Protein AF-A0A1X0QI51-F1 (afdb_monomer_lite)

InterPro domains:
  IPR031519 Domain of unknown function DUF5094 [PF17015] (4-181)

Sequence (181 aa):
MAKRKTLVFKIPKKVNKTPLKSQKSIVNVSNNSNDEFLNLNKNFKEIDEKSLNKRVNKKIDKEIKKGDDNFDFNENDLIKQLRKENDELRSLNNVIYIYQKLLGITINNDNNEYFVTIERESNNLKKYLSFGLKEINNSYQYKLYKNENCILPQRFVDDIQFENTEIHKFFYYIIQGMYNK

Foldseek 3Di:
DDDDDDDDDDDDDDDPDDDDPDDDDPDDDDDDDDDDDDDDDDDDDDDDPVVVVVVVVVVVVVVVVVVVVPPCPVVVVVVVVVVVVVVVVVVCPVVVVVCCVPQVWHWDDDPQKIWIWHWDDDPNAIWIWIWIWHDDPQKTWIDGDDTDQFQADPVNPDTDIDGNVCVVVVVVRRSCRVPPD

pLDDT: mean 71.13, std 20.69, range [30.56, 96.12]

Radius of gyration: 34.75 Å; chains: 1; bounding box: 86×68×67 Å

Organism: NCBI:txid1081669

Structure (mmCIF, N/CA/C/O backbone):
data_AF-A0A1X0QI51-F1
#
_entry.id   AF-A0A1X0QI51-F1
#
loop_
_atom_site.group_PDB
_atom_site.id
_atom_site.type_symbol
_atom_site.label_atom_id
_atom_site.label_alt_id
_atom_site.label_comp_id
_atom_site.label_asym_id
_atom_site.label_entity_id
_atom_site.label_seq_id
_atom_site.pdbx_PDB_ins_code
_atom_site.Cartn_x
_atom_site.Cartn_y
_atom_site.Cartn_z
_atom_site.occupancy
_atom_site.B_iso_or_equiv
_atom_site.auth_seq_id
_atom_site.auth_comp_id
_atom_site.auth_asym_id
_atom_site.auth_atom_id
_atom_site.pdbx_PDB_model_num
ATOM 1 N N . MET A 1 1 ? -7.268 -9.929 50.558 1.00 49.25 1 MET A N 1
ATOM 2 C CA . MET A 1 1 ? -7.096 -8.809 49.602 1.00 49.25 1 MET A CA 1
ATOM 3 C C . MET A 1 1 ? -5.615 -8.666 49.267 1.00 49.25 1 MET A C 1
ATOM 5 O O . MET A 1 1 ? -4.840 -8.301 50.142 1.00 49.25 1 MET A O 1
ATOM 9 N N . ALA A 1 2 ? -5.194 -9.025 48.052 1.00 51.06 2 ALA A N 1
ATOM 10 C CA . ALA A 1 2 ? -3.787 -8.938 47.653 1.00 51.06 2 ALA A CA 1
ATOM 11 C C . ALA A 1 2 ? -3.427 -7.495 47.255 1.00 51.06 2 ALA A C 1
ATOM 13 O O . ALA A 1 2 ? -4.085 -6.901 46.401 1.00 51.06 2 ALA A O 1
ATOM 14 N N . LYS A 1 3 ? -2.388 -6.920 47.878 1.00 59.38 3 LYS A N 1
ATOM 15 C CA . LYS A 1 3 ? -1.879 -5.582 47.535 1.00 59.38 3 LYS A CA 1
ATOM 16 C C . LYS A 1 3 ? -1.160 -5.634 46.183 1.00 59.38 3 LYS A C 1
ATOM 18 O O . LYS A 1 3 ? -0.165 -6.342 46.037 1.00 59.38 3 LYS A O 1
ATOM 23 N N . ARG A 1 4 ? -1.653 -4.867 45.205 1.00 62.94 4 ARG A N 1
ATOM 24 C CA . ARG A 1 4 ? -0.986 -4.657 43.910 1.00 62.94 4 ARG A CA 1
ATOM 25 C C . ARG A 1 4 ? 0.323 -3.892 44.134 1.00 62.94 4 ARG A C 1
ATOM 27 O O . ARG A 1 4 ? 0.323 -2.863 44.803 1.00 62.94 4 ARG A O 1
ATOM 34 N N . LYS A 1 5 ? 1.431 -4.406 43.592 1.00 67.50 5 LYS A N 1
ATOM 35 C CA . LYS A 1 5 ? 2.740 -3.738 43.612 1.00 67.50 5 LYS A CA 1
ATOM 36 C C . LYS A 1 5 ? 2.845 -2.802 42.411 1.00 67.50 5 LYS A C 1
ATOM 38 O O . LYS A 1 5 ? 2.682 -3.241 41.276 1.00 67.50 5 LYS A O 1
ATOM 43 N N . THR A 1 6 ? 3.128 -1.532 42.667 1.00 64.94 6 THR A N 1
ATOM 44 C CA . THR A 1 6 ? 3.328 -0.511 41.635 1.00 64.94 6 THR A CA 1
ATOM 45 C C . THR A 1 6 ? 4.788 -0.520 41.182 1.00 64.94 6 THR A C 1
ATOM 47 O O . THR A 1 6 ? 5.694 -0.397 42.006 1.00 64.94 6 THR A O 1
ATOM 50 N N . LEU A 1 7 ? 5.025 -0.679 39.879 1.00 60.25 7 LEU A N 1
ATOM 51 C CA . LEU A 1 7 ? 6.352 -0.563 39.270 1.00 60.25 7 LEU A CA 1
ATOM 52 C C . LEU A 1 7 ? 6.688 0.916 39.059 1.00 60.25 7 LEU A C 1
ATOM 54 O O . LEU A 1 7 ? 5.966 1.622 38.360 1.00 60.25 7 LEU A O 1
ATOM 58 N N . VAL A 1 8 ? 7.789 1.378 39.654 1.00 64.81 8 VAL A N 1
ATOM 59 C CA . VAL A 1 8 ? 8.317 2.734 39.454 1.00 64.81 8 VAL A CA 1
ATOM 60 C C . VAL A 1 8 ? 9.611 2.638 38.655 1.00 64.81 8 VAL A C 1
ATOM 62 O O . VAL A 1 8 ? 10.597 2.067 39.122 1.00 64.81 8 VAL A O 1
ATOM 65 N N . PHE A 1 9 ? 9.613 3.205 37.450 1.00 64.00 9 PHE A N 1
ATOM 66 C CA . PHE A 1 9 ? 10.798 3.284 36.600 1.00 64.00 9 PHE A CA 1
ATOM 67 C C . PHE A 1 9 ? 11.645 4.499 36.985 1.00 64.00 9 PHE A C 1
ATOM 69 O O . PHE A 1 9 ? 11.160 5.630 37.018 1.00 64.00 9 PHE A O 1
ATOM 76 N N . LYS A 1 10 ? 12.932 4.272 37.273 1.00 70.31 10 LYS A N 1
ATOM 77 C CA . LYS A 1 10 ? 13.900 5.350 37.509 1.00 70.31 10 LYS A CA 1
ATOM 78 C C . LYS A 1 10 ? 14.393 5.887 36.168 1.00 70.31 10 LYS A C 1
ATOM 80 O O . LYS A 1 10 ? 15.040 5.166 35.414 1.00 70.31 10 LYS A O 1
ATOM 85 N N . ILE A 1 11 ? 14.112 7.156 35.894 1.00 68.81 11 ILE A N 1
ATOM 86 C CA . ILE A 1 11 ? 14.603 7.851 34.700 1.00 68.81 11 ILE A CA 1
ATOM 87 C C . ILE A 1 11 ? 16.072 8.257 34.936 1.00 68.81 11 ILE A C 1
ATOM 89 O O . ILE A 1 11 ? 16.373 8.838 35.985 1.00 68.81 11 ILE A O 1
ATOM 93 N N . PRO A 1 12 ? 17.003 7.977 34.003 1.00 67.62 12 PRO A N 1
ATOM 94 C CA . PRO A 1 12 ? 18.382 8.439 34.117 1.00 67.62 12 PRO A CA 1
ATOM 95 C C . PRO A 1 12 ? 18.458 9.969 34.008 1.00 67.62 12 PRO A C 1
ATOM 97 O O . PRO A 1 12 ? 17.813 10.589 33.162 1.00 67.62 12 PRO A O 1
ATOM 100 N N . LYS A 1 13 ? 19.256 10.596 34.880 1.00 68.88 13 LYS A N 1
ATOM 101 C CA . LYS A 1 13 ? 19.435 12.055 34.907 1.00 68.88 13 LYS A CA 1
ATOM 102 C C . LYS A 1 13 ? 20.214 12.521 33.670 1.00 68.88 13 LYS A C 1
ATOM 104 O O . LYS A 1 13 ? 21.267 11.967 33.358 1.00 68.88 13 LYS A O 1
ATOM 109 N N . LYS A 1 14 ? 19.714 13.564 32.996 1.00 58.91 14 LYS A N 1
ATOM 110 C CA . LYS A 1 14 ? 20.404 14.252 31.891 1.00 58.91 14 LYS A CA 1
ATOM 111 C C . LYS A 1 14 ? 21.764 14.768 32.372 1.00 58.91 14 LYS A C 1
ATOM 113 O O . LYS A 1 14 ? 21.827 15.625 33.248 1.00 58.91 14 LYS A O 1
ATOM 118 N N . VAL A 1 15 ? 22.841 14.260 31.781 1.00 66.62 15 VAL A N 1
ATOM 119 C CA . VAL A 1 15 ? 24.182 14.835 31.924 1.00 66.62 15 VAL A CA 1
ATOM 120 C C . VAL A 1 15 ? 24.276 16.011 30.955 1.00 66.62 15 VAL A C 1
ATOM 122 O O . VAL A 1 15 ? 24.174 15.816 29.743 1.00 66.62 15 VAL A O 1
ATOM 125 N N . ASN A 1 16 ? 24.457 17.226 31.472 1.00 61.91 16 ASN A N 1
ATOM 126 C CA . ASN A 1 16 ? 24.768 18.392 30.647 1.00 61.91 16 ASN A CA 1
ATOM 127 C C . ASN A 1 16 ? 26.178 18.212 30.072 1.00 61.91 16 ASN A C 1
ATOM 129 O O . ASN A 1 16 ? 27.167 18.430 30.767 1.00 61.91 16 ASN A O 1
ATOM 133 N N . LYS A 1 17 ? 26.278 17.777 28.814 1.00 65.50 17 LYS A N 1
ATOM 134 C CA . LYS A 1 17 ? 27.542 17.793 28.074 1.00 65.50 17 LYS A CA 1
ATOM 135 C C . LYS A 1 17 ? 27.738 19.190 27.491 1.00 65.50 17 LYS A C 1
ATOM 137 O O . LYS A 1 17 ? 26.969 19.613 26.632 1.00 65.50 17 LYS A O 1
ATOM 142 N N . THR A 1 18 ? 28.750 19.904 27.966 1.00 67.06 18 THR A N 1
ATOM 143 C CA . THR A 1 18 ? 29.230 21.146 27.351 1.00 67.06 18 THR A CA 1
ATOM 144 C C . THR A 1 18 ? 29.834 20.836 25.971 1.00 67.06 18 THR A C 1
ATOM 146 O O . THR A 1 18 ? 30.478 19.793 25.827 1.00 67.06 18 THR A O 1
ATOM 149 N N . PRO A 1 19 ? 29.667 21.694 24.947 1.00 52.81 19 PRO A N 1
ATOM 150 C CA . PRO A 1 19 ? 30.253 21.450 23.632 1.00 52.81 19 PRO A CA 1
ATOM 151 C C . PRO A 1 19 ? 31.783 21.542 23.698 1.00 52.81 19 PRO A C 1
ATOM 153 O O . PRO A 1 19 ? 32.332 22.495 24.254 1.00 52.81 19 PRO A O 1
ATOM 156 N N . LEU A 1 20 ? 32.476 20.567 23.108 1.00 58.72 20 LEU A N 1
ATOM 157 C CA . LEU A 1 20 ? 33.920 20.630 22.882 1.00 58.72 20 LEU A CA 1
ATOM 158 C C . LEU A 1 20 ? 34.221 21.739 21.864 1.00 58.72 20 LEU A C 1
ATOM 160 O O . LEU A 1 20 ? 33.673 21.739 20.762 1.00 58.72 20 LEU A O 1
ATOM 164 N N . LYS A 1 21 ? 35.091 22.688 22.233 1.00 55.06 21 LYS A N 1
ATOM 165 C CA . LYS A 1 21 ? 35.629 23.697 21.308 1.00 55.06 21 LYS A CA 1
ATOM 166 C C . LYS A 1 21 ? 36.302 22.987 20.131 1.00 55.06 21 LYS A C 1
ATOM 168 O O . LYS A 1 21 ? 37.208 22.183 20.337 1.00 55.06 21 LYS A O 1
ATOM 173 N N . SER A 1 22 ? 35.890 23.321 18.912 1.00 47.12 22 SER A N 1
ATOM 174 C CA . SER A 1 22 ? 36.557 22.892 17.684 1.00 47.12 22 SER A CA 1
ATOM 175 C C . SER A 1 22 ? 38.009 23.381 17.685 1.00 47.12 22 SER A C 1
ATOM 177 O O . SER A 1 22 ? 38.260 24.590 17.674 1.00 47.12 22 SER A O 1
ATOM 179 N N . GLN A 1 23 ? 38.966 22.456 17.707 1.00 48.56 23 GLN A N 1
ATOM 180 C CA . GLN A 1 23 ? 40.369 22.766 17.449 1.00 48.56 23 GLN A CA 1
ATOM 181 C C . GLN A 1 23 ? 40.501 23.212 15.988 1.00 48.56 23 GLN A C 1
ATOM 183 O O . GLN A 1 23 ? 40.162 22.464 15.074 1.00 48.56 23 GLN A O 1
ATOM 188 N N . LYS A 1 24 ? 40.974 24.442 15.761 1.00 44.09 24 LYS A N 1
ATOM 189 C CA . LYS A 1 24 ? 41.428 24.875 14.437 1.00 44.09 24 LYS A CA 1
ATOM 190 C C . LYS A 1 24 ? 42.694 24.082 14.114 1.00 44.09 24 LYS A C 1
ATOM 192 O O . LYS A 1 24 ? 43.699 24.237 14.804 1.00 44.09 24 LYS A O 1
ATOM 197 N N . SER A 1 25 ? 42.639 23.225 13.102 1.00 41.06 25 SER A N 1
ATOM 198 C CA . SER A 1 25 ? 43.814 22.540 12.570 1.00 41.06 25 SER A CA 1
ATOM 199 C C . SER A 1 25 ? 44.746 23.566 11.924 1.00 41.06 25 SER A C 1
ATOM 201 O O . SER A 1 25 ? 44.444 24.107 10.861 1.00 41.06 25 SER A O 1
ATOM 203 N N . ILE A 1 26 ? 45.874 23.841 12.576 1.00 40.22 26 ILE A N 1
ATOM 204 C CA . ILE A 1 26 ? 47.030 24.484 11.952 1.00 40.22 26 ILE A CA 1
ATOM 205 C C . ILE A 1 26 ? 47.714 23.390 11.129 1.00 40.22 26 ILE A C 1
ATOM 207 O O . ILE A 1 26 ? 48.296 22.464 11.691 1.00 40.22 26 ILE A O 1
ATOM 211 N N . VAL A 1 27 ? 47.588 23.452 9.804 1.00 34.50 27 VAL A N 1
ATOM 212 C CA . VAL A 1 27 ? 48.343 22.583 8.896 1.00 34.50 27 VAL A CA 1
ATOM 213 C C . VAL A 1 27 ? 49.759 23.146 8.807 1.00 34.50 27 VAL A C 1
ATOM 215 O O . VAL A 1 27 ? 50.011 24.104 8.083 1.00 34.50 27 VAL A O 1
ATOM 218 N N . ASN A 1 28 ? 50.676 22.564 9.579 1.00 34.41 28 ASN A N 1
ATOM 219 C CA . ASN A 1 28 ? 52.110 22.744 9.375 1.00 34.41 28 ASN A CA 1
ATOM 220 C C . ASN A 1 28 ? 52.528 21.899 8.167 1.00 34.41 28 ASN A C 1
ATOM 222 O O . ASN A 1 28 ? 52.575 20.674 8.250 1.00 34.41 28 ASN A O 1
ATOM 226 N N . VAL A 1 29 ? 52.818 22.557 7.045 1.00 34.06 29 VAL A N 1
ATOM 227 C CA . VAL A 1 29 ? 53.448 21.926 5.881 1.00 34.06 29 VAL A CA 1
ATOM 228 C C . VAL A 1 29 ? 54.943 21.799 6.171 1.00 34.06 29 VAL A C 1
ATOM 230 O O . VAL A 1 29 ? 55.666 22.792 6.200 1.00 34.06 29 VAL A O 1
ATOM 233 N N . SER A 1 30 ? 55.401 20.577 6.437 1.00 34.50 30 SER A N 1
ATOM 234 C CA . SER A 1 30 ? 56.820 20.230 6.512 1.00 34.50 30 SER A CA 1
ATOM 235 C C . SER A 1 30 ? 57.358 19.899 5.118 1.00 34.50 30 SER A C 1
ATOM 237 O O . SER A 1 30 ? 56.850 18.997 4.452 1.00 34.50 30 SER A O 1
ATOM 239 N N . ASN A 1 31 ? 58.398 20.625 4.715 1.00 35.66 31 ASN A N 1
ATOM 240 C CA . ASN A 1 31 ? 59.163 20.441 3.485 1.00 35.66 31 ASN A CA 1
ATOM 241 C C . ASN A 1 31 ? 59.985 19.138 3.470 1.00 35.66 31 ASN A C 1
ATOM 243 O O . ASN A 1 31 ? 60.633 18.816 4.465 1.00 35.66 31 ASN A O 1
ATOM 247 N N . ASN A 1 32 ? 60.021 18.502 2.290 1.00 33.47 32 ASN A N 1
ATOM 248 C CA . ASN A 1 32 ? 61.169 17.890 1.590 1.00 33.47 32 ASN A CA 1
ATOM 249 C C . ASN A 1 32 ? 60.919 16.464 1.074 1.00 33.47 32 ASN A C 1
ATOM 251 O O . ASN A 1 32 ? 60.996 15.482 1.809 1.00 33.47 32 ASN A O 1
ATOM 255 N N . SER A 1 33 ? 60.777 16.347 -0.244 1.00 32.47 33 SER A N 1
ATOM 256 C CA . SER A 1 33 ? 61.628 15.485 -1.079 1.00 32.47 33 SER A CA 1
ATOM 257 C C . SER A 1 33 ? 61.538 15.959 -2.529 1.00 32.47 33 SER A C 1
ATOM 259 O O . SER A 1 33 ? 60.467 16.326 -3.007 1.00 32.47 33 SER A O 1
ATOM 261 N N . ASN A 1 34 ? 62.705 16.000 -3.164 1.00 35.22 34 ASN A N 1
ATOM 262 C CA . ASN A 1 34 ? 62.955 16.282 -4.576 1.00 35.22 34 ASN A CA 1
ATOM 263 C C . ASN A 1 34 ? 62.303 15.169 -5.442 1.00 35.22 34 ASN A C 1
ATOM 265 O O . ASN A 1 34 ? 61.981 14.111 -4.911 1.00 35.22 34 ASN A O 1
ATOM 269 N N . ASP A 1 35 ? 61.995 15.312 -6.727 1.00 30.66 35 ASP A N 1
ATOM 270 C CA . ASP A 1 35 ? 62.846 15.699 -7.851 1.00 30.66 35 ASP A CA 1
ATOM 271 C C . ASP A 1 35 ? 61.959 15.964 -9.091 1.00 30.66 35 ASP A C 1
ATOM 273 O O . ASP A 1 35 ? 60.803 15.550 -9.131 1.00 30.66 35 ASP A O 1
ATOM 277 N N . GLU A 1 36 ? 62.557 16.597 -10.109 1.00 32.66 36 GLU A N 1
ATOM 278 C CA . GLU A 1 36 ? 62.047 16.819 -11.481 1.00 32.66 36 GLU A CA 1
ATOM 279 C C . GLU A 1 36 ? 61.007 17.960 -11.592 1.00 32.66 36 GLU A C 1
ATOM 281 O O . GLU A 1 36 ? 59.842 17.820 -11.258 1.00 32.66 36 GLU A O 1
ATOM 286 N N . PHE A 1 37 ? 61.313 19.181 -12.034 1.00 30.56 37 PHE A N 1
ATOM 287 C CA . PHE A 1 37 ? 62.057 19.561 -13.228 1.00 30.56 37 PHE A CA 1
ATOM 288 C C . PHE A 1 37 ? 62.733 20.924 -13.020 1.00 30.56 37 PHE A C 1
ATOM 290 O O . PHE A 1 37 ? 62.104 21.984 -13.021 1.00 30.56 37 PHE A O 1
ATOM 297 N N . LEU A 1 38 ? 64.059 20.889 -12.922 1.00 35.31 38 LEU A N 1
ATOM 298 C CA . LEU A 1 38 ? 64.919 21.981 -13.356 1.00 35.31 38 LEU A CA 1
ATOM 299 C C . LEU A 1 38 ? 64.745 22.153 -14.866 1.00 35.31 38 LEU A C 1
ATOM 301 O O . LEU A 1 38 ? 65.093 21.250 -15.620 1.00 35.31 38 LEU A O 1
ATOM 305 N N . ASN A 1 39 ? 64.232 23.302 -15.298 1.00 37.69 39 ASN A N 1
ATOM 306 C CA . ASN A 1 39 ? 64.847 24.130 -16.341 1.00 37.69 39 ASN A CA 1
ATOM 307 C C . ASN A 1 39 ? 63.898 25.251 -16.753 1.00 37.69 39 ASN A C 1
ATOM 309 O O . ASN A 1 39 ? 62.974 25.024 -17.523 1.00 37.69 39 ASN A O 1
ATOM 313 N N . LEU A 1 40 ? 64.180 26.465 -16.280 1.00 31.03 40 LEU A N 1
ATOM 314 C CA . LEU A 1 40 ? 64.210 27.691 -17.088 1.00 31.03 40 LEU A CA 1
ATOM 315 C C . LEU A 1 40 ? 64.558 28.853 -16.162 1.00 31.03 40 LEU A C 1
ATOM 317 O O . LEU A 1 40 ? 63.729 29.661 -15.758 1.00 31.03 40 LEU A O 1
ATOM 321 N N . ASN A 1 41 ? 65.836 28.911 -15.808 1.00 38.62 41 ASN A N 1
ATOM 322 C CA . ASN A 1 41 ? 66.422 30.116 -15.265 1.00 38.62 41 ASN A CA 1
ATOM 323 C C . ASN A 1 41 ? 67.014 30.888 -16.444 1.00 38.62 41 ASN A C 1
ATOM 325 O O . ASN A 1 41 ? 67.867 30.341 -17.146 1.00 38.62 41 ASN A O 1
ATOM 329 N N . LYS A 1 42 ? 66.561 32.125 -16.662 1.00 44.50 42 LYS A N 1
ATOM 330 C CA . LYS A 1 42 ? 67.423 33.282 -16.951 1.00 44.50 42 LYS A CA 1
ATOM 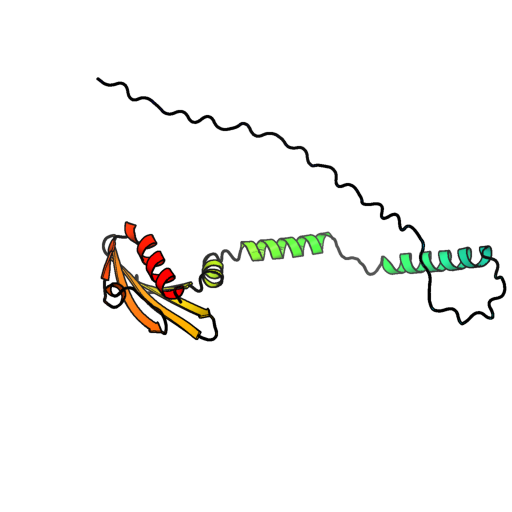331 C C . LYS A 1 42 ? 66.580 34.531 -17.193 1.00 44.50 42 LYS A C 1
ATOM 333 O O . LYS A 1 42 ? 65.734 34.557 -18.079 1.00 44.50 42 LYS A O 1
ATOM 338 N N . ASN A 1 43 ? 66.950 35.574 -16.452 1.00 44.31 43 ASN A N 1
ATOM 339 C CA . ASN A 1 43 ? 66.613 36.990 -16.621 1.00 44.31 43 ASN A CA 1
ATOM 340 C C . ASN A 1 43 ? 65.474 37.524 -15.754 1.00 44.31 43 ASN A C 1
ATOM 342 O O . ASN A 1 43 ? 64.461 37.966 -16.279 1.00 44.31 43 ASN A O 1
ATOM 346 N N . PHE A 1 44 ? 65.720 37.666 -14.451 1.00 35.69 44 PHE A N 1
ATOM 347 C CA . PHE A 1 44 ? 65.178 38.817 -13.733 1.00 35.69 44 PHE A CA 1
ATOM 348 C C . PHE A 1 44 ? 66.285 39.486 -12.923 1.00 35.69 44 PHE A C 1
ATOM 350 O O . PHE A 1 44 ? 66.900 38.887 -12.047 1.00 35.69 44 PHE A O 1
ATOM 357 N N . LYS A 1 45 ? 66.573 40.730 -13.317 1.00 47.75 45 LYS A N 1
ATOM 358 C CA . LYS A 1 45 ? 67.385 41.688 -12.570 1.00 47.75 45 LYS A CA 1
ATOM 359 C C . LYS A 1 45 ? 66.755 41.884 -11.191 1.00 47.75 45 LYS A C 1
ATOM 361 O O . LYS A 1 45 ? 65.530 41.917 -11.094 1.00 47.75 45 LYS A O 1
ATOM 366 N N . GLU A 1 46 ? 67.589 42.048 -10.171 1.00 47.97 46 GLU A N 1
ATOM 367 C CA . GLU A 1 46 ? 67.178 42.537 -8.854 1.00 47.97 46 GLU A CA 1
ATOM 368 C C . GLU A 1 46 ? 66.335 43.810 -9.026 1.00 47.97 46 GLU A C 1
ATOM 370 O O . GLU A 1 46 ? 66.792 44.804 -9.594 1.00 47.97 46 GLU A O 1
ATOM 375 N N . ILE A 1 47 ? 65.075 43.758 -8.593 1.00 48.66 47 ILE A N 1
ATOM 376 C CA . ILE A 1 47 ? 64.188 44.919 -8.518 1.00 48.66 47 ILE A CA 1
ATOM 377 C C . ILE A 1 47 ? 63.862 45.119 -7.041 1.00 48.66 47 ILE A C 1
ATOM 379 O O . ILE A 1 47 ? 63.278 44.244 -6.407 1.00 48.66 47 ILE A O 1
ATOM 383 N N . ASP A 1 48 ? 64.238 46.286 -6.517 1.00 47.69 48 ASP A N 1
ATOM 384 C CA . ASP A 1 48 ? 64.019 46.727 -5.139 1.00 47.69 48 ASP A CA 1
ATOM 385 C C . ASP A 1 48 ? 62.565 46.528 -4.662 1.00 47.69 48 ASP A C 1
ATOM 387 O O . ASP A 1 48 ? 61.641 47.255 -5.060 1.00 47.69 48 ASP A O 1
ATOM 391 N N . GLU A 1 49 ? 62.382 45.603 -3.715 1.00 52.72 49 GLU A N 1
ATOM 392 C CA . GLU A 1 49 ? 61.100 45.211 -3.103 1.00 52.72 49 GLU A CA 1
ATOM 393 C C . GLU A 1 49 ? 60.328 46.377 -2.452 1.00 52.72 49 GLU A C 1
ATOM 395 O O . GLU A 1 49 ? 59.105 46.332 -2.296 1.00 52.72 49 GLU A O 1
ATOM 400 N N . LYS A 1 50 ? 61.001 47.485 -2.115 1.00 51.00 50 LYS A N 1
ATOM 401 C CA . LYS A 1 50 ? 60.359 48.655 -1.487 1.00 51.00 50 LYS A CA 1
ATOM 402 C C . LYS A 1 50 ? 59.488 49.474 -2.448 1.00 51.00 50 LYS A C 1
ATOM 404 O O . LYS A 1 50 ? 58.629 50.231 -1.992 1.00 51.00 50 LYS A O 1
ATOM 409 N N . SER A 1 51 ? 59.669 49.329 -3.761 1.00 50.72 51 SER A N 1
ATOM 410 C CA . SER A 1 51 ? 58.951 50.127 -4.768 1.00 50.72 51 SER A CA 1
ATOM 411 C C . SER A 1 51 ? 57.633 49.493 -5.254 1.00 50.72 51 SER A C 1
ATOM 413 O O . SER A 1 51 ? 56.725 50.211 -5.685 1.00 50.72 51 SER A O 1
ATOM 415 N N . LEU A 1 52 ? 57.468 48.173 -5.104 1.00 47.25 52 LEU A N 1
ATOM 416 C CA . LEU A 1 52 ? 56.249 47.435 -5.469 1.00 47.25 52 LEU A CA 1
ATOM 417 C C . LEU A 1 52 ? 55.140 47.563 -4.412 1.00 47.25 52 LEU A C 1
ATOM 419 O O . LEU A 1 52 ? 53.978 47.792 -4.760 1.00 47.25 52 LEU A O 1
ATOM 423 N N . ASN A 1 53 ? 55.498 47.559 -3.125 1.00 46.44 53 ASN A N 1
ATOM 424 C CA . ASN A 1 53 ? 54.524 47.605 -2.026 1.00 46.44 53 ASN A CA 1
ATOM 425 C C . ASN A 1 53 ? 53.709 48.910 -1.975 1.00 46.44 53 ASN A C 1
ATOM 427 O O . ASN A 1 53 ? 52.565 48.919 -1.525 1.00 46.44 53 ASN A O 1
ATOM 431 N N . LYS A 1 54 ? 54.236 50.023 -2.505 1.00 49.75 54 LYS A N 1
ATOM 432 C CA . LYS A 1 54 ? 53.518 51.311 -2.512 1.00 49.75 54 LYS A CA 1
ATOM 433 C C . LYS A 1 54 ? 52.548 51.469 -3.692 1.00 49.75 54 LYS A C 1
ATOM 435 O O . LYS A 1 54 ? 51.586 52.230 -3.592 1.00 49.75 54 LYS A O 1
ATOM 440 N N . ARG A 1 55 ? 52.770 50.760 -4.809 1.00 47.91 55 ARG A N 1
ATOM 441 C CA . ARG A 1 55 ? 51.870 50.773 -5.983 1.00 47.91 55 ARG A CA 1
ATOM 442 C C . ARG A 1 55 ? 50.729 49.767 -5.865 1.00 47.91 55 ARG A C 1
ATOM 444 O O . ARG A 1 55 ? 49.640 50.052 -6.355 1.00 47.91 55 ARG A O 1
ATOM 451 N N . VAL A 1 56 ? 50.972 48.638 -5.206 1.00 49.41 56 VAL A N 1
ATOM 452 C CA . VAL A 1 56 ? 49.974 47.582 -4.992 1.00 49.41 56 VAL A CA 1
ATOM 453 C C . VAL A 1 56 ? 48.915 48.043 -3.983 1.00 49.41 56 VAL A C 1
ATOM 455 O O . VAL A 1 56 ? 47.729 48.019 -4.303 1.00 49.41 56 VAL A O 1
ATOM 458 N N . ASN A 1 57 ? 49.323 48.640 -2.857 1.00 46.69 57 ASN A N 1
ATOM 459 C CA . ASN A 1 57 ? 48.376 49.126 -1.841 1.00 46.69 57 ASN A CA 1
ATOM 460 C C . ASN A 1 57 ? 47.427 50.219 -2.373 1.00 46.69 57 ASN A C 1
ATOM 462 O O . ASN A 1 57 ? 46.237 50.207 -2.083 1.00 46.69 57 ASN A O 1
ATOM 466 N N . LYS A 1 58 ? 47.899 51.109 -3.260 1.00 50.12 58 LYS A N 1
ATOM 467 C CA . LYS A 1 58 ? 47.062 52.182 -3.834 1.00 50.12 58 LYS A CA 1
ATOM 468 C C . LYS A 1 58 ? 46.062 51.698 -4.901 1.00 50.12 58 LYS A C 1
ATOM 470 O O . LYS A 1 58 ? 45.137 52.441 -5.235 1.00 50.12 58 LYS A O 1
ATOM 475 N N . LYS A 1 59 ? 46.264 50.504 -5.476 1.00 50.16 59 LYS A N 1
ATOM 476 C CA . LYS A 1 59 ? 45.297 49.851 -6.378 1.00 50.16 59 LYS A CA 1
ATOM 477 C C . LYS A 1 59 ? 44.269 49.040 -5.592 1.00 50.16 59 LYS A C 1
ATOM 479 O O . LYS A 1 59 ? 43.086 49.170 -5.882 1.00 50.16 59 LYS A O 1
ATOM 484 N N . ILE A 1 60 ? 44.707 48.327 -4.555 1.00 50.38 60 ILE A N 1
ATOM 485 C CA . ILE A 1 60 ? 43.830 47.558 -3.663 1.00 50.38 60 ILE A CA 1
ATOM 486 C C . ILE A 1 60 ? 42.818 48.486 -2.966 1.00 50.38 60 ILE A C 1
ATOM 488 O O . ILE A 1 60 ? 41.620 48.235 -3.028 1.00 50.38 60 ILE A O 1
ATOM 492 N N . ASP A 1 61 ? 43.249 49.644 -2.453 1.00 47.28 61 ASP A N 1
ATOM 493 C CA . ASP A 1 61 ? 42.343 50.610 -1.804 1.00 47.28 61 ASP A CA 1
ATOM 494 C C . ASP A 1 61 ? 41.302 51.239 -2.756 1.00 47.28 61 ASP A C 1
ATOM 496 O O . ASP A 1 61 ? 40.281 51.766 -2.311 1.00 47.28 61 ASP A O 1
ATOM 500 N N . LYS A 1 62 ? 41.549 51.222 -4.075 1.00 50.44 62 LYS A N 1
ATOM 501 C CA . LYS A 1 62 ? 40.617 51.742 -5.093 1.00 50.44 62 LYS A CA 1
ATOM 502 C C . LYS A 1 62 ? 39.674 50.679 -5.648 1.00 50.44 62 LYS A C 1
ATOM 504 O O . LYS A 1 62 ? 38.605 51.046 -6.126 1.00 50.44 62 LYS A O 1
ATOM 509 N N . GLU A 1 63 ? 40.059 49.408 -5.613 1.00 50.34 63 GLU A N 1
ATOM 510 C CA . GLU A 1 63 ? 39.188 48.288 -5.986 1.00 50.34 63 GLU A CA 1
ATOM 511 C C . GLU A 1 63 ? 38.265 47.893 -4.831 1.00 50.34 63 GLU A C 1
ATOM 513 O O . GLU A 1 63 ? 37.089 47.651 -5.075 1.00 50.34 63 GLU A O 1
ATOM 518 N N . ILE A 1 64 ? 38.726 47.974 -3.576 1.00 50.00 64 ILE A N 1
ATOM 519 C CA . ILE A 1 64 ? 37.868 47.765 -2.396 1.00 50.00 64 ILE A CA 1
ATOM 520 C C . ILE A 1 64 ? 36.774 48.845 -2.331 1.00 50.00 64 ILE A C 1
ATOM 522 O O . ILE A 1 64 ? 35.597 48.522 -2.234 1.00 50.00 64 ILE A O 1
ATOM 526 N N . LYS A 1 65 ? 37.120 50.124 -2.544 1.00 48.06 65 LYS A N 1
ATOM 527 C CA . LYS A 1 65 ? 36.134 51.226 -2.592 1.00 48.06 65 LYS A CA 1
ATOM 528 C C . LYS A 1 65 ? 35.212 51.229 -3.8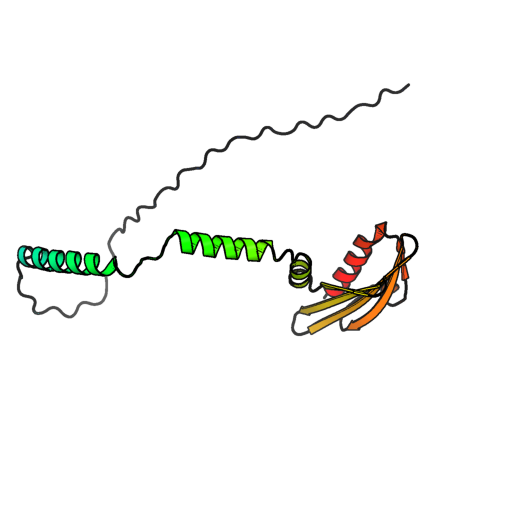17 1.00 48.06 65 LYS A C 1
ATOM 530 O O . LYS A 1 65 ? 34.313 52.054 -3.876 1.00 48.06 65 LYS A O 1
ATOM 535 N N . LYS A 1 66 ? 35.453 50.373 -4.814 1.00 49.47 66 LYS A N 1
ATOM 536 C CA . LYS A 1 66 ? 34.549 50.172 -5.963 1.00 49.47 66 LYS A CA 1
ATOM 537 C C . LYS A 1 66 ? 33.743 48.873 -5.864 1.00 49.47 66 LYS A C 1
ATOM 539 O O . LYS A 1 66 ? 32.812 48.697 -6.644 1.00 49.47 66 LYS A O 1
ATOM 544 N N . GLY A 1 67 ? 34.113 47.974 -4.952 1.00 46.34 67 GLY A N 1
ATOM 545 C CA . GLY A 1 67 ? 33.403 46.726 -4.680 1.00 46.34 67 GLY A CA 1
ATOM 546 C C . GLY A 1 67 ? 32.254 46.879 -3.682 1.00 46.34 67 GLY A C 1
ATOM 547 O O . GLY A 1 67 ? 31.325 46.079 -3.733 1.00 46.34 67 GLY A O 1
ATOM 548 N N . ASP A 1 68 ? 32.283 47.916 -2.840 1.00 47.78 68 ASP A N 1
ATOM 549 C CA . ASP A 1 68 ? 31.249 48.146 -1.820 1.00 47.78 68 ASP A CA 1
ATOM 550 C C . ASP A 1 68 ? 29.935 48.719 -2.386 1.00 47.78 68 ASP A C 1
ATOM 552 O O . ASP A 1 68 ? 28.883 48.502 -1.797 1.00 47.78 68 ASP A O 1
ATOM 556 N N . ASP A 1 69 ? 29.945 49.364 -3.559 1.00 50.09 69 ASP A N 1
ATOM 557 C CA . ASP A 1 69 ? 28.735 49.999 -4.121 1.00 50.09 69 ASP A CA 1
ATOM 558 C C . ASP A 1 69 ? 27.832 49.033 -4.923 1.00 50.09 69 ASP A C 1
ATOM 560 O O . ASP A 1 69 ? 26.761 49.424 -5.378 1.00 50.09 69 ASP A O 1
ATOM 564 N N . ASN A 1 70 ? 28.250 47.778 -5.143 1.00 50.12 70 ASN A N 1
ATOM 565 C CA . ASN A 1 70 ? 27.491 46.789 -5.936 1.00 50.12 70 ASN A CA 1
ATOM 566 C C . ASN A 1 70 ? 27.230 45.463 -5.207 1.00 50.12 70 ASN A C 1
ATOM 568 O O . ASN A 1 70 ? 26.713 44.520 -5.807 1.00 50.12 70 ASN A O 1
ATOM 572 N N . PHE A 1 71 ? 27.563 45.381 -3.921 1.00 50.56 71 PHE A N 1
ATOM 573 C CA . PHE A 1 71 ? 27.206 44.258 -3.058 1.00 50.56 71 PHE A CA 1
ATOM 574 C C . PHE A 1 71 ? 26.337 44.743 -1.895 1.00 50.56 71 PHE A C 1
ATOM 576 O O . PHE A 1 71 ? 26.541 44.370 -0.744 1.00 50.56 71 PHE A O 1
ATOM 583 N N . ASP A 1 72 ? 25.270 45.477 -2.218 1.00 51.47 72 ASP A N 1
ATOM 584 C CA . ASP A 1 72 ? 24.058 45.508 -1.390 1.00 51.47 72 ASP A CA 1
ATOM 585 C C . ASP A 1 72 ? 23.361 44.136 -1.467 1.00 51.47 72 ASP A C 1
ATOM 587 O O . ASP A 1 72 ? 22.190 43.996 -1.824 1.00 51.47 72 ASP A O 1
ATOM 591 N N . PHE A 1 73 ? 24.093 43.067 -1.140 1.00 57.22 73 PHE A N 1
ATOM 592 C CA . PHE A 1 73 ? 23.481 41.806 -0.771 1.00 57.22 73 PHE A CA 1
ATOM 593 C C . PHE A 1 73 ? 22.942 42.023 0.633 1.00 57.22 73 PHE A C 1
ATOM 595 O O . PHE A 1 73 ? 23.587 41.731 1.637 1.00 57.22 73 PHE A O 1
ATOM 602 N N . ASN A 1 74 ? 21.777 42.661 0.674 1.00 67.19 74 ASN A N 1
ATOM 603 C CA . ASN A 1 74 ? 21.061 42.993 1.882 1.00 67.19 74 ASN A CA 1
ATOM 604 C C . ASN A 1 74 ? 20.873 41.675 2.640 1.00 67.19 74 ASN A C 1
ATOM 606 O O . ASN A 1 74 ? 20.062 40.836 2.252 1.00 67.19 74 ASN A O 1
ATOM 610 N N . GLU A 1 75 ? 21.677 41.445 3.679 1.00 66.56 75 GLU A N 1
ATOM 611 C CA . GLU A 1 75 ? 21.659 40.214 4.478 1.00 66.56 75 GLU A CA 1
ATOM 612 C C . GLU A 1 75 ? 20.225 39.903 4.932 1.00 66.56 75 GLU A C 1
ATOM 614 O O . GLU A 1 75 ? 19.783 38.758 4.951 1.00 66.56 75 GLU A O 1
ATOM 619 N N . ASN A 1 76 ? 19.447 40.960 5.169 1.00 71.94 76 ASN A N 1
ATOM 620 C CA . ASN A 1 76 ? 18.026 40.901 5.461 1.00 71.94 76 ASN A CA 1
ATOM 621 C C . ASN A 1 76 ? 17.172 40.322 4.327 1.00 71.94 76 ASN A C 1
ATOM 623 O O . ASN A 1 76 ? 16.211 39.614 4.613 1.00 71.94 76 ASN A O 1
ATOM 627 N N . ASP A 1 77 ? 17.479 40.600 3.063 1.00 78.06 77 ASP A N 1
ATOM 628 C CA . ASP A 1 77 ? 16.758 40.025 1.926 1.00 78.06 77 ASP A CA 1
ATOM 629 C C . ASP A 1 77 ? 17.151 38.565 1.694 1.00 78.06 77 ASP A C 1
ATOM 631 O O . ASP A 1 77 ? 16.269 37.752 1.420 1.00 78.06 77 ASP A O 1
ATOM 635 N N . LEU A 1 78 ? 18.409 38.188 1.944 1.00 78.75 78 LEU A N 1
ATOM 636 C CA . LEU A 1 78 ? 18.807 36.777 1.988 1.00 78.75 78 LEU A CA 1
ATOM 637 C C . LEU A 1 78 ? 18.097 36.035 3.131 1.00 78.75 78 LEU A C 1
ATOM 639 O O . LEU A 1 78 ? 17.535 34.962 2.927 1.00 78.75 78 LEU A O 1
ATOM 643 N N . ILE A 1 79 ? 18.044 36.625 4.327 1.00 81.12 79 ILE A N 1
ATOM 644 C CA . ILE A 1 79 ? 17.320 36.064 5.474 1.00 81.12 79 ILE A CA 1
ATOM 645 C C . ILE A 1 79 ? 15.821 35.953 5.170 1.00 81.12 79 ILE A C 1
ATOM 647 O O . ILE A 1 79 ? 15.205 34.949 5.525 1.00 81.12 79 ILE A O 1
ATOM 651 N N . LYS A 1 80 ? 15.213 36.943 4.505 1.00 84.38 80 LYS A N 1
ATOM 652 C CA . LYS A 1 80 ? 13.807 36.872 4.075 1.00 84.38 80 LYS A CA 1
ATOM 653 C C . LYS A 1 80 ? 13.586 35.775 3.042 1.00 84.38 80 LYS A C 1
ATOM 655 O O . LYS A 1 80 ? 12.603 35.057 3.167 1.00 84.38 80 LYS A O 1
ATOM 660 N N . GLN A 1 81 ? 14.473 35.623 2.059 1.00 83.25 81 GLN A N 1
ATOM 661 C CA . GLN A 1 81 ? 14.384 34.554 1.062 1.00 83.25 81 GLN A CA 1
ATOM 662 C C . GLN A 1 81 ? 14.520 33.175 1.713 1.00 83.25 81 GLN A C 1
ATOM 664 O O . GLN A 1 81 ? 13.678 32.318 1.476 1.00 83.25 81 GLN A O 1
ATOM 669 N N . LEU A 1 82 ? 15.486 32.991 2.616 1.00 82.69 82 LEU A N 1
ATOM 670 C CA . LEU A 1 82 ? 15.683 31.734 3.347 1.00 82.69 82 LEU A CA 1
ATOM 671 C C . LEU A 1 82 ? 14.526 31.409 4.298 1.00 82.69 82 LEU A C 1
ATOM 673 O O . LEU A 1 82 ? 14.186 30.242 4.488 1.00 82.69 82 LEU A O 1
ATOM 677 N N . ARG A 1 83 ? 13.912 32.426 4.915 1.00 88.19 83 ARG A N 1
ATOM 678 C CA . ARG A 1 83 ? 12.700 32.251 5.728 1.00 88.19 83 ARG A CA 1
ATOM 679 C C . ARG A 1 83 ? 11.499 31.907 4.861 1.00 88.19 83 ARG A C 1
ATOM 681 O O . ARG A 1 83 ? 10.790 30.972 5.197 1.00 88.19 83 ARG A O 1
ATOM 688 N N . LYS A 1 84 ? 11.327 32.594 3.731 1.00 88.69 84 LYS A N 1
ATOM 689 C CA . LYS A 1 84 ? 10.271 32.316 2.757 1.00 88.69 84 LYS A CA 1
ATOM 690 C C . LYS A 1 84 ? 10.388 30.896 2.204 1.00 88.69 84 LYS A C 1
ATOM 692 O O . LYS A 1 84 ? 9.396 30.187 2.200 1.00 88.69 84 LYS A O 1
ATOM 697 N N . GLU A 1 85 ? 11.587 30.451 1.841 1.00 78.25 85 GLU A N 1
ATOM 698 C CA . GLU A 1 85 ? 11.848 29.072 1.419 1.00 78.25 85 GLU A CA 1
ATOM 699 C C . GLU A 1 85 ? 11.541 28.073 2.547 1.00 78.25 85 GLU A C 1
ATOM 701 O O . GLU A 1 85 ? 10.862 27.076 2.323 1.00 78.25 85 GLU A O 1
ATOM 706 N N . ASN A 1 86 ? 11.966 28.344 3.788 1.00 77.81 86 ASN A N 1
ATOM 707 C CA . ASN A 1 86 ? 11.619 27.490 4.931 1.00 77.81 86 ASN A CA 1
ATOM 708 C C . ASN A 1 86 ? 10.107 27.425 5.184 1.00 77.81 86 ASN A C 1
ATOM 710 O O . ASN A 1 86 ? 9.587 26.359 5.505 1.00 77.81 86 ASN A O 1
ATOM 714 N N . ASP A 1 87 ? 9.406 28.547 5.064 1.00 80.44 87 ASP A N 1
ATOM 715 C CA . ASP A 1 87 ? 7.961 28.631 5.252 1.00 80.44 87 ASP A CA 1
ATOM 716 C C . ASP A 1 87 ? 7.211 27.977 4.081 1.00 80.44 87 ASP A C 1
ATOM 718 O O . ASP A 1 87 ? 6.193 27.326 4.298 1.00 80.44 87 ASP A O 1
ATOM 722 N N . GLU A 1 88 ? 7.737 28.035 2.857 1.00 75.62 88 GLU A N 1
ATOM 723 C CA . GLU A 1 88 ? 7.262 27.269 1.696 1.00 75.62 88 GLU A CA 1
ATOM 724 C C . GLU A 1 88 ? 7.462 25.760 1.907 1.00 75.62 88 GLU A C 1
ATOM 726 O O . GLU A 1 88 ? 6.531 24.979 1.729 1.00 75.62 88 GLU A O 1
ATOM 731 N N . LEU A 1 89 ? 8.628 25.332 2.396 1.00 63.41 89 LEU A N 1
ATOM 732 C CA . LEU A 1 89 ? 8.910 23.930 2.729 1.00 63.41 89 LEU A CA 1
ATOM 733 C C . LEU A 1 89 ? 8.057 23.407 3.893 1.00 63.41 89 LEU A C 1
ATOM 735 O O . LEU A 1 89 ? 7.720 22.226 3.926 1.00 63.41 89 LEU A O 1
ATOM 739 N N . ARG A 1 90 ? 7.693 24.270 4.846 1.00 65.62 90 ARG A N 1
ATOM 740 C CA . ARG A 1 90 ? 6.803 23.932 5.971 1.00 65.62 90 ARG A CA 1
ATOM 741 C C . ARG A 1 90 ? 5.322 23.994 5.598 1.00 65.62 90 ARG A C 1
ATOM 743 O O . ARG A 1 90 ? 4.532 23.234 6.149 1.00 65.62 90 ARG A O 1
ATOM 750 N N . SER A 1 91 ? 4.941 24.888 4.685 1.00 66.44 91 SER A N 1
ATOM 751 C CA . SER A 1 91 ? 3.573 25.009 4.157 1.00 66.44 91 SER A CA 1
ATOM 752 C C . SER A 1 91 ? 3.264 23.976 3.080 1.00 66.44 91 SER A C 1
ATOM 754 O O . SER A 1 91 ? 2.098 23.619 2.904 1.00 66.44 91 SER A O 1
ATOM 756 N N . LEU A 1 92 ? 4.295 23.388 2.462 1.00 60.81 92 LEU A N 1
ATOM 757 C CA . LEU A 1 92 ? 4.270 22.041 1.901 1.00 60.81 92 LEU A CA 1
ATOM 758 C C . LEU A 1 92 ? 4.063 21.039 3.046 1.00 60.81 92 LEU A C 1
ATOM 760 O O . LEU A 1 92 ? 4.912 20.211 3.365 1.00 60.81 92 LEU A O 1
ATOM 764 N N . ASN A 1 93 ? 2.875 21.096 3.641 1.00 55.53 93 ASN A N 1
ATOM 765 C CA . ASN A 1 93 ? 2.306 20.183 4.622 1.00 55.53 93 ASN A CA 1
ATOM 766 C C . ASN A 1 93 ? 1.967 18.847 3.931 1.00 55.53 93 ASN A C 1
ATOM 768 O O . ASN A 1 93 ? 0.871 18.301 4.010 1.00 55.53 93 ASN A O 1
ATOM 772 N N . ASN A 1 94 ? 2.917 18.360 3.142 1.00 65.44 94 ASN A N 1
ATOM 773 C CA . ASN A 1 94 ? 2.734 17.397 2.079 1.00 65.44 94 ASN A CA 1
ATOM 774 C C . ASN A 1 94 ? 3.235 16.046 2.577 1.00 65.44 94 ASN A C 1
ATOM 776 O O . ASN A 1 94 ? 4.021 15.359 1.930 1.00 65.44 94 ASN A O 1
ATOM 780 N N . VAL A 1 95 ? 2.773 15.665 3.770 1.00 65.19 95 VAL A N 1
ATOM 781 C CA . VAL A 1 95 ? 3.036 14.348 4.358 1.00 65.19 95 VAL A CA 1
ATOM 782 C C . VAL A 1 95 ? 2.659 13.254 3.346 1.00 65.19 95 VAL A C 1
ATOM 784 O O . VAL A 1 95 ? 3.389 12.283 3.177 1.00 65.19 95 VAL A O 1
ATOM 787 N N . ILE A 1 96 ? 1.587 13.482 2.580 1.00 69.31 96 ILE A N 1
ATOM 788 C CA . ILE A 1 96 ? 1.151 12.645 1.453 1.00 69.31 96 ILE A CA 1
ATOM 789 C C . ILE A 1 96 ? 2.247 12.526 0.385 1.00 69.31 96 ILE A C 1
ATOM 791 O O . ILE A 1 96 ? 2.596 11.418 -0.006 1.00 69.31 96 ILE A O 1
ATOM 795 N N . TYR A 1 97 ? 2.844 13.639 -0.043 1.00 71.50 97 TYR A N 1
ATOM 796 C CA . TYR A 1 97 ? 3.928 13.637 -1.031 1.00 71.50 97 TYR A CA 1
ATOM 797 C C . TYR A 1 97 ? 5.200 12.955 -0.506 1.00 71.50 97 TYR A C 1
ATOM 799 O O . TYR A 1 97 ? 5.912 12.288 -1.256 1.00 71.50 97 TYR A O 1
ATOM 807 N N . ILE A 1 98 ? 5.480 13.077 0.795 1.00 71.94 98 ILE A N 1
ATOM 808 C CA . ILE A 1 98 ? 6.588 12.373 1.450 1.00 71.94 98 ILE A CA 1
ATOM 809 C C . ILE A 1 98 ? 6.337 10.860 1.440 1.00 71.94 98 ILE A C 1
ATOM 811 O O . ILE A 1 98 ? 7.227 10.106 1.051 1.00 71.94 98 ILE A O 1
ATOM 815 N N . TYR A 1 99 ? 5.133 10.404 1.802 1.00 68.81 99 TYR A N 1
ATOM 816 C CA . TYR A 1 99 ? 4.773 8.985 1.726 1.00 68.81 99 TYR A CA 1
ATOM 817 C C . TYR A 1 99 ? 4.791 8.461 0.290 1.00 68.81 99 TYR A C 1
ATOM 819 O O . TYR A 1 99 ? 5.283 7.359 0.051 1.00 68.81 99 TYR A O 1
ATOM 827 N N . GLN A 1 100 ? 4.348 9.270 -0.671 1.00 78.94 100 GLN A N 1
ATOM 828 C CA . GLN A 1 100 ? 4.417 8.937 -2.087 1.00 78.94 100 GLN A CA 1
ATOM 829 C C . GLN A 1 100 ? 5.867 8.777 -2.555 1.00 78.94 100 GLN A C 1
ATOM 831 O O . GLN A 1 100 ? 6.185 7.792 -3.214 1.00 78.94 100 GLN A O 1
ATOM 836 N N . LYS A 1 101 ? 6.778 9.677 -2.164 1.00 76.12 101 LYS A N 1
ATOM 837 C CA . LYS A 1 101 ? 8.204 9.556 -2.508 1.00 76.12 101 LYS A CA 1
ATOM 838 C C . LYS A 1 101 ? 8.916 8.406 -1.797 1.00 76.12 101 LYS A C 1
ATOM 840 O O . LYS A 1 101 ? 9.775 7.776 -2.403 1.00 76.12 101 LYS A O 1
ATOM 845 N N . LEU A 1 102 ? 8.612 8.152 -0.523 1.00 75.38 102 LEU A N 1
ATOM 846 C CA . LEU A 1 102 ? 9.317 7.142 0.278 1.00 75.38 102 LEU A CA 1
ATOM 847 C C . LEU A 1 102 ? 8.813 5.721 0.028 1.00 75.38 102 LEU A C 1
ATOM 849 O O . LEU A 1 102 ? 9.610 4.787 -0.024 1.00 75.38 102 LEU A O 1
ATOM 853 N N . LEU A 1 103 ? 7.496 5.553 -0.077 1.00 75.69 103 LEU A N 1
ATOM 854 C CA . LEU A 1 103 ? 6.852 4.242 -0.160 1.00 75.69 103 LEU A CA 1
ATOM 855 C C . LEU A 1 103 ? 6.318 3.939 -1.565 1.00 75.69 103 LEU A C 1
ATOM 857 O O . LEU A 1 103 ? 5.918 2.806 -1.820 1.00 75.69 103 LEU A O 1
ATOM 861 N N . GLY A 1 104 ? 6.282 4.927 -2.465 1.00 82.50 104 GLY A N 1
ATOM 862 C CA . GLY A 1 104 ? 5.646 4.781 -3.777 1.00 82.50 104 GLY A CA 1
ATOM 863 C C . GLY A 1 104 ? 4.122 4.660 -3.696 1.00 82.50 104 GLY A C 1
ATOM 864 O O . GLY A 1 104 ? 3.504 4.210 -4.656 1.00 82.50 104 GLY A O 1
ATOM 865 N N . ILE A 1 105 ? 3.516 5.007 -2.552 1.00 88.56 105 ILE A N 1
ATOM 866 C CA . ILE A 1 105 ? 2.083 4.825 -2.296 1.00 88.56 105 ILE A CA 1
ATOM 867 C C . ILE A 1 105 ? 1.339 6.119 -2.616 1.00 88.56 105 ILE A C 1
ATOM 869 O O . ILE A 1 105 ? 1.603 7.165 -2.026 1.00 88.56 105 ILE A O 1
ATOM 873 N N . THR A 1 106 ? 0.367 6.024 -3.512 1.00 89.25 106 THR A N 1
ATOM 874 C CA . THR A 1 106 ? -0.603 7.080 -3.807 1.00 89.25 106 THR A CA 1
ATOM 875 C C . THR A 1 106 ? -1.960 6.645 -3.269 1.00 89.25 106 THR A C 1
ATOM 877 O O . THR A 1 106 ? -2.403 5.535 -3.560 1.00 89.25 106 THR A O 1
A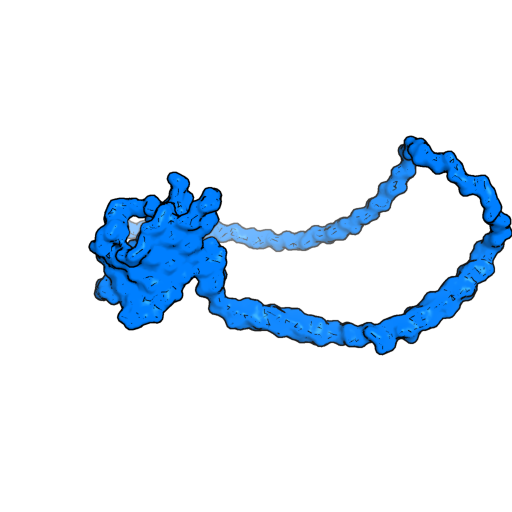TOM 880 N N . ILE A 1 107 ? -2.604 7.498 -2.474 1.00 89.81 107 ILE A N 1
ATOM 881 C CA . ILE A 1 107 ? -3.928 7.242 -1.897 1.00 89.81 107 ILE A CA 1
ATOM 882 C C . ILE A 1 107 ? -4.863 8.351 -2.363 1.00 89.81 107 ILE A C 1
ATOM 884 O O . ILE A 1 107 ? -4.651 9.515 -2.025 1.00 89.81 107 ILE A O 1
ATOM 888 N N . ASN A 1 108 ? -5.900 7.973 -3.102 1.00 90.75 108 ASN A N 1
ATOM 889 C CA . ASN A 1 108 ? -7.008 8.845 -3.468 1.00 90.75 108 ASN A CA 1
ATOM 890 C C . ASN A 1 108 ? -8.253 8.401 -2.700 1.00 90.75 108 ASN A C 1
ATOM 892 O O . ASN A 1 108 ? -8.450 7.209 -2.482 1.00 90.75 108 ASN A O 1
ATOM 896 N N . ASN A 1 109 ? -9.088 9.346 -2.290 1.00 90.19 109 ASN A N 1
ATOM 897 C CA . ASN A 1 109 ? -10.370 9.051 -1.658 1.00 90.19 109 ASN A CA 1
ATOM 898 C C . ASN A 1 109 ? -11.481 9.525 -2.591 1.00 90.19 109 ASN A C 1
ATOM 900 O O . ASN A 1 109 ? -11.497 10.701 -2.957 1.00 90.19 109 ASN A O 1
ATOM 904 N N . ASP A 1 110 ? -12.375 8.618 -2.970 1.00 89.25 110 ASP A N 1
ATOM 905 C CA . ASP A 1 110 ? -13.579 8.939 -3.727 1.00 89.25 110 ASP A CA 1
ATOM 906 C C . ASP A 1 110 ? -14.768 8.154 -3.155 1.00 89.25 110 ASP A C 1
ATOM 908 O O . ASP A 1 110 ? -14.685 6.948 -2.941 1.00 89.25 110 ASP A O 1
ATOM 912 N N . ASN A 1 111 ? -15.873 8.847 -2.870 1.00 83.25 111 ASN A N 1
ATOM 913 C CA . ASN A 1 111 ? -17.141 8.262 -2.413 1.00 83.25 111 ASN A CA 1
ATOM 914 C C . ASN A 1 111 ? -17.029 7.182 -1.313 1.00 83.25 111 ASN A C 1
ATOM 916 O O . ASN A 1 111 ? -17.691 6.143 -1.376 1.00 83.25 111 ASN A O 1
ATOM 920 N N . ASN A 1 112 ? -16.245 7.458 -0.263 1.00 85.19 112 ASN A N 1
ATOM 921 C CA . ASN A 1 112 ? -16.048 6.571 0.894 1.00 85.19 112 ASN A CA 1
ATOM 922 C C . ASN A 1 112 ? -15.255 5.285 0.583 1.00 85.19 112 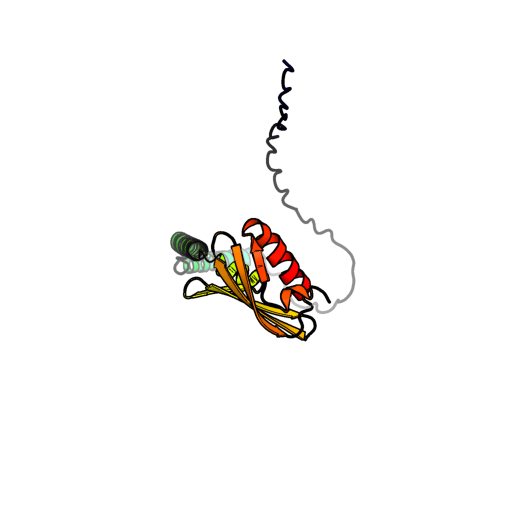ASN A C 1
ATOM 924 O O . ASN A 1 112 ? -15.320 4.305 1.331 1.00 85.19 112 ASN A O 1
ATOM 928 N N . GLU A 1 113 ? -14.506 5.294 -0.518 1.00 93.38 113 GLU A N 1
ATOM 929 C CA . GLU A 1 113 ? -13.556 4.261 -0.897 1.00 93.38 113 GLU A CA 1
ATOM 930 C C . GLU A 1 113 ? -12.163 4.870 -1.106 1.00 93.38 113 GLU A C 1
ATOM 932 O O . GLU A 1 113 ? -11.975 5.878 -1.792 1.00 93.38 113 GLU A O 1
ATOM 937 N N . TYR A 1 114 ? -11.162 4.243 -0.494 1.00 94.00 114 TYR A N 1
ATOM 938 C CA . TYR A 1 114 ? -9.764 4.594 -0.669 1.00 94.00 114 TYR A CA 1
ATOM 939 C C . TYR A 1 114 ? -9.172 3.785 -1.817 1.00 94.00 114 TYR A C 1
ATOM 941 O O . TYR A 1 114 ? -9.021 2.569 -1.719 1.00 94.00 114 TYR A O 1
ATOM 949 N N . PHE A 1 115 ? -8.771 4.473 -2.878 1.00 94.75 115 P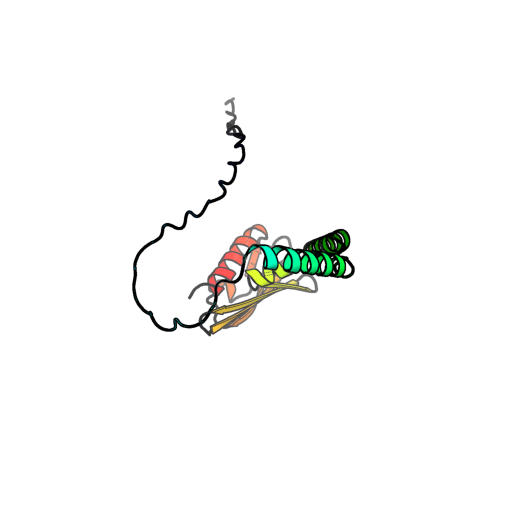HE A N 1
ATOM 950 C CA . PHE A 1 115 ? -8.034 3.900 -3.994 1.00 94.75 115 PHE A CA 1
ATOM 951 C C . PHE A 1 115 ? -6.542 4.036 -3.729 1.00 94.75 115 PHE A C 1
ATOM 953 O O . PHE A 1 115 ? -5.987 5.137 -3.718 1.00 94.75 115 PHE A O 1
ATOM 960 N N . VAL A 1 116 ? -5.888 2.901 -3.515 1.00 93.94 116 VAL A N 1
ATOM 961 C CA . VAL A 1 116 ? -4.464 2.830 -3.213 1.00 93.94 116 VAL A CA 1
ATOM 962 C C . VAL A 1 116 ? -3.727 2.292 -4.425 1.00 93.94 116 VAL A C 1
ATOM 964 O O . VAL A 1 116 ? -4.063 1.237 -4.956 1.00 93.94 116 VAL A O 1
ATOM 967 N N . THR A 1 117 ? -2.700 3.015 -4.856 1.00 94.06 117 THR A N 1
ATOM 968 C CA . THR A 1 117 ? -1.795 2.596 -5.928 1.00 94.06 117 THR A CA 1
ATOM 969 C C . THR A 1 117 ? -0.368 2.591 -5.413 1.00 94.06 117 THR A C 1
ATOM 971 O O . THR A 1 117 ? 0.072 3.562 -4.801 1.00 94.06 117 THR A O 1
ATOM 974 N N . ILE A 1 118 ? 0.358 1.507 -5.661 1.00 92.38 118 ILE A N 1
ATOM 975 C CA . ILE A 1 118 ? 1.757 1.339 -5.286 1.00 92.38 118 ILE A CA 1
ATOM 976 C C . ILE A 1 118 ? 2.541 1.000 -6.544 1.00 92.38 118 ILE A C 1
ATOM 978 O O . ILE A 1 118 ? 2.316 -0.037 -7.169 1.00 92.38 118 ILE A O 1
ATOM 982 N N . GLU A 1 119 ? 3.476 1.869 -6.902 1.00 90.19 119 GLU A N 1
ATOM 983 C CA . GLU A 1 119 ? 4.344 1.681 -8.058 1.00 90.19 119 GLU A CA 1
ATOM 984 C C . GLU A 1 119 ? 5.799 1.644 -7.610 1.00 90.19 119 GLU A C 1
ATOM 986 O O . GLU A 1 119 ? 6.253 2.484 -6.830 1.00 90.19 119 GLU A O 1
ATOM 991 N N . ARG A 1 120 ? 6.541 0.653 -8.104 1.00 86.06 120 ARG A N 1
ATOM 992 C CA . ARG A 1 120 ? 7.963 0.526 -7.815 1.00 86.06 120 ARG A CA 1
ATOM 993 C C . ARG A 1 120 ? 8.725 -0.029 -9.001 1.00 86.06 120 ARG A C 1
ATOM 995 O O . ARG A 1 120 ? 8.325 -1.017 -9.605 1.00 86.06 120 ARG A O 1
ATOM 1002 N N . GLU A 1 121 ? 9.893 0.539 -9.246 1.00 84.75 121 GLU A N 1
ATOM 1003 C CA . GLU A 1 121 ? 10.862 0.010 -10.194 1.00 84.75 121 GLU A CA 1
ATOM 1004 C C . GLU A 1 121 ? 12.038 -0.621 -9.437 1.00 84.75 121 GLU A C 1
ATOM 1006 O O . GLU A 1 121 ? 12.611 -0.022 -8.524 1.00 84.75 121 GLU A O 1
ATOM 1011 N N . SER A 1 122 ? 12.372 -1.872 -9.759 1.00 75.81 122 SER A N 1
ATOM 1012 C CA . SER A 1 122 ? 13.545 -2.550 -9.206 1.00 75.81 122 SER A CA 1
ATOM 1013 C C . SER A 1 122 ? 14.116 -3.520 -10.234 1.00 75.81 122 SER A C 1
ATOM 1015 O O . SER A 1 122 ? 13.373 -4.306 -10.811 1.00 75.81 122 SER A O 1
ATOM 1017 N N . ASN A 1 123 ? 15.434 -3.483 -10.458 1.00 77.12 123 ASN A N 1
ATOM 1018 C CA . ASN A 1 123 ? 16.145 -4.390 -11.372 1.00 77.12 123 ASN A CA 1
ATOM 1019 C C . ASN A 1 123 ? 15.528 -4.455 -12.787 1.00 77.12 123 ASN A C 1
ATOM 1021 O O . ASN A 1 123 ? 15.346 -5.543 -13.328 1.00 77.12 123 ASN A O 1
ATOM 1025 N N . ASN A 1 124 ? 15.184 -3.298 -13.368 1.00 80.38 124 ASN A N 1
ATOM 1026 C CA . ASN A 1 124 ? 14.511 -3.155 -14.672 1.00 80.38 124 ASN A CA 1
ATOM 1027 C C . ASN A 1 124 ? 13.124 -3.811 -14.766 1.00 80.38 124 ASN A C 1
ATOM 1029 O O . ASN A 1 124 ? 12.592 -3.985 -15.861 1.00 80.38 124 ASN A O 1
ATOM 1033 N N . LEU A 1 125 ? 12.528 -4.174 -13.631 1.00 85.69 125 LEU A N 1
ATOM 1034 C CA . LEU A 1 125 ? 11.207 -4.768 -13.571 1.00 85.69 125 LEU A CA 1
ATOM 1035 C C . LEU A 1 125 ? 10.281 -3.844 -12.784 1.00 85.69 125 LEU A C 1
ATOM 1037 O O . LEU A 1 125 ? 10.502 -3.531 -11.609 1.00 85.69 125 LEU A O 1
ATOM 1041 N N . LYS A 1 126 ? 9.248 -3.365 -13.475 1.00 88.38 126 LYS A N 1
ATOM 1042 C CA . LYS A 1 126 ? 8.229 -2.496 -12.902 1.00 88.38 126 LYS A CA 1
ATOM 1043 C C . LYS A 1 126 ? 7.188 -3.356 -12.193 1.00 88.38 126 LYS A C 1
ATOM 1045 O O . LYS A 1 126 ? 6.583 -4.238 -12.804 1.00 88.38 126 LYS A O 1
ATOM 1050 N N . LYS A 1 127 ? 7.007 -3.105 -10.901 1.00 91.38 127 LYS A N 1
ATOM 1051 C CA . LYS A 1 127 ? 5.955 -3.688 -10.073 1.00 91.38 127 LYS A CA 1
ATOM 1052 C C . LYS A 1 127 ? 4.867 -2.654 -9.860 1.00 91.38 127 LYS A C 1
ATOM 1054 O O . LYS A 1 127 ? 5.160 -1.507 -9.511 1.00 91.38 127 LYS A O 1
ATOM 1059 N N . TYR A 1 128 ? 3.626 -3.067 -10.051 1.00 92.38 128 TYR A N 1
ATOM 1060 C CA . TYR A 1 128 ? 2.477 -2.187 -9.925 1.00 92.38 128 TYR A CA 1
ATOM 1061 C C . TYR A 1 128 ? 1.340 -2.909 -9.219 1.00 92.38 128 TYR A C 1
ATOM 1063 O O . TYR A 1 128 ? 0.957 -4.016 -9.596 1.00 92.38 128 TYR A O 1
ATOM 1071 N N . LEU A 1 129 ? 0.771 -2.252 -8.217 1.00 94.12 129 LEU A N 1
ATOM 1072 C CA . LEU A 1 129 ? -0.361 -2.763 -7.471 1.00 94.12 129 LEU A CA 1
ATOM 1073 C C . LEU A 1 129 ? -1.397 -1.662 -7.271 1.00 94.12 129 LEU A C 1
ATOM 1075 O O . LEU A 1 129 ? -1.058 -0.569 -6.829 1.00 94.12 129 LEU A O 1
ATOM 1079 N N . SER A 1 130 ? -2.660 -1.959 -7.556 1.00 95.19 130 SER A N 1
ATOM 1080 C CA . SER A 1 130 ? -3.788 -1.066 -7.301 1.00 95.19 130 SER A CA 1
ATOM 1081 C C . SER A 1 130 ? -4.925 -1.828 -6.635 1.00 95.19 130 SER A C 1
ATOM 1083 O O . SER A 1 130 ? -5.275 -2.929 -7.069 1.00 95.19 130 SER A O 1
ATOM 1085 N N . PHE A 1 131 ? -5.485 -1.260 -5.571 1.00 95.69 131 PHE A N 1
ATOM 1086 C CA . PHE A 1 131 ? -6.576 -1.857 -4.807 1.00 95.69 131 PHE A CA 1
ATOM 1087 C C . PHE A 1 131 ? -7.455 -0.799 -4.133 1.00 95.69 131 PHE A C 1
ATOM 1089 O O . PHE A 1 131 ? -7.028 0.335 -3.911 1.00 95.69 131 PHE A O 1
ATOM 1096 N N . GLY A 1 132 ? -8.682 -1.193 -3.810 1.00 95.75 132 GLY A N 1
ATOM 1097 C CA . GLY A 1 132 ? -9.666 -0.404 -3.079 1.00 95.75 132 GLY A CA 1
ATOM 1098 C C . GLY A 1 132 ? -9.783 -0.858 -1.630 1.00 95.75 132 GLY A C 1
ATOM 1099 O O . GLY A 1 132 ? -9.681 -2.052 -1.337 1.00 95.75 132 GLY A O 1
ATOM 1100 N N . LEU A 1 133 ? -10.002 0.093 -0.726 1.00 96.12 133 LEU A N 1
ATOM 1101 C CA . LEU A 1 133 ? -10.406 -0.151 0.655 1.00 96.12 133 LEU A CA 1
ATOM 1102 C C . LEU A 1 133 ? -11.659 0.665 0.959 1.00 96.12 133 LEU A C 1
ATOM 1104 O O . LEU A 1 133 ? -11.614 1.893 0.979 1.00 96.12 133 LEU A O 1
ATOM 1108 N N . LYS A 1 134 ? -12.767 -0.012 1.243 1.00 95.62 134 LYS A N 1
ATOM 1109 C CA . LYS A 1 134 ? -14.021 0.624 1.650 1.00 95.62 134 LYS A CA 1
ATOM 1110 C C . LYS A 1 134 ? -14.272 0.386 3.129 1.00 95.62 134 LYS A C 1
ATOM 1112 O O . LYS A 1 134 ? -14.281 -0.759 3.574 1.00 95.62 134 LYS A O 1
ATOM 1117 N N . GLU A 1 135 ? -14.485 1.451 3.890 1.00 93.50 135 GLU A N 1
ATOM 1118 C CA . GLU A 1 135 ? -14.798 1.329 5.314 1.00 93.50 135 GLU A CA 1
ATOM 1119 C C . GLU A 1 135 ? -16.278 0.961 5.510 1.00 93.50 135 GLU A C 1
ATOM 1121 O O . GLU A 1 135 ? -17.178 1.623 4.987 1.00 93.50 135 GLU A O 1
ATOM 1126 N N . ILE A 1 136 ? -16.535 -0.120 6.251 1.00 92.56 136 ILE A N 1
ATOM 1127 C CA . ILE A 1 136 ? -17.872 -0.633 6.568 1.00 92.56 136 ILE A CA 1
ATOM 1128 C C . ILE A 1 136 ? -17.879 -1.098 8.023 1.00 92.56 136 ILE A C 1
ATOM 1130 O O . ILE A 1 136 ? -17.191 -2.054 8.369 1.00 92.56 136 ILE A O 1
ATOM 1134 N N . ASN A 1 137 ? -18.690 -0.462 8.873 1.00 88.62 137 ASN A N 1
ATOM 1135 C CA . ASN A 1 137 ? -18.951 -0.897 10.253 1.00 88.62 137 ASN A CA 1
ATOM 1136 C C . ASN A 1 137 ? -17.674 -1.278 11.040 1.00 88.62 137 ASN A C 1
ATOM 1138 O O . ASN A 1 137 ? -17.588 -2.369 11.601 1.00 88.62 137 ASN A O 1
ATOM 1142 N N . ASN A 1 138 ? -16.675 -0.384 11.068 1.00 91.12 138 ASN A N 1
ATOM 1143 C CA . ASN A 1 138 ? -15.378 -0.581 11.741 1.00 91.12 138 ASN A CA 1
ATOM 1144 C C . ASN A 1 138 ? -14.504 -1.721 11.164 1.00 91.12 138 ASN A C 1
ATOM 1146 O O . ASN A 1 138 ? -13.610 -2.253 11.826 1.00 91.12 138 ASN A O 1
ATOM 1150 N N . SER A 1 139 ? -14.757 -2.097 9.917 1.00 94.75 139 SER A N 1
ATOM 1151 C CA . SER A 1 139 ? -13.945 -3.010 9.114 1.00 94.75 139 SER A CA 1
ATOM 1152 C C . SER A 1 139 ? -13.610 -2.360 7.776 1.00 94.75 139 SER A C 1
ATOM 1154 O O . SER A 1 139 ? -14.281 -1.420 7.353 1.00 94.75 139 SER A O 1
ATOM 1156 N N . TYR A 1 140 ? -12.612 -2.895 7.083 1.00 95.31 140 TYR A N 1
ATOM 1157 C CA . TYR A 1 140 ? -12.334 -2.550 5.696 1.00 95.31 140 TYR A CA 1
ATOM 1158 C C . TYR A 1 140 ? -12.675 -3.722 4.788 1.00 95.31 140 TYR A C 1
ATOM 1160 O O . TYR A 1 140 ? -12.282 -4.858 5.055 1.00 95.31 140 TYR A O 1
ATOM 1168 N N . GLN A 1 141 ? -13.382 -3.429 3.703 1.00 95.62 141 GLN A N 1
ATOM 1169 C CA . GLN A 1 141 ? -13.531 -4.321 2.566 1.00 95.62 141 GLN A CA 1
ATOM 1170 C C . GLN A 1 141 ? -12.438 -3.994 1.550 1.00 95.62 141 GLN A C 1
ATOM 1172 O O . GLN A 1 141 ? -12.343 -2.866 1.068 1.00 95.62 141 GLN A O 1
ATOM 1177 N N . TYR A 1 142 ? -11.609 -4.983 1.250 1.00 95.94 142 TYR A N 1
ATOM 1178 C CA . TYR A 1 142 ? -10.552 -4.928 0.257 1.00 95.94 142 TYR A CA 1
ATOM 1179 C C . TYR A 1 142 ? -11.030 -5.479 -1.076 1.00 95.94 142 TYR A C 1
ATOM 1181 O O . TYR A 1 142 ? -11.705 -6.508 -1.118 1.00 95.94 142 TYR A O 1
ATOM 1189 N N . LYS A 1 143 ? -10.589 -4.825 -2.148 1.00 95.50 143 LYS A N 1
ATOM 1190 C CA . LYS A 1 143 ? -10.765 -5.292 -3.516 1.00 95.50 143 LYS A CA 1
ATOM 1191 C C . LYS A 1 143 ? -9.502 -5.054 -4.323 1.00 95.50 143 LYS A C 1
ATOM 1193 O O . LYS A 1 143 ? -9.019 -3.925 -4.404 1.00 95.50 143 LYS A O 1
ATOM 1198 N N . LEU A 1 144 ? -8.974 -6.099 -4.948 1.00 95.62 144 LEU A N 1
ATOM 1199 C CA . LEU A 1 144 ? -7.834 -5.968 -5.849 1.00 95.62 144 LEU A CA 1
ATOM 1200 C C . LEU A 1 144 ? -8.302 -5.452 -7.218 1.00 95.62 144 LEU A C 1
ATOM 1202 O O . LEU A 1 144 ? -9.198 -6.027 -7.829 1.00 95.62 144 LEU A O 1
ATOM 1206 N N . TYR A 1 145 ? -7.673 -4.390 -7.726 1.00 94.44 145 TYR A N 1
ATOM 1207 C CA . TYR A 1 145 ? -7.962 -3.859 -9.063 1.00 94.44 145 TYR A CA 1
ATOM 1208 C C . TYR A 1 145 ? -6.937 -4.296 -10.098 1.00 94.44 145 TYR A C 1
ATOM 1210 O O . TYR A 1 145 ? -7.295 -4.655 -11.219 1.00 94.44 145 TYR A O 1
ATOM 1218 N N . LYS A 1 146 ? -5.653 -4.257 -9.740 1.00 94.69 146 LYS A N 1
ATOM 1219 C CA . LYS A 1 146 ? -4.568 -4.592 -10.661 1.00 94.69 146 LYS A CA 1
ATOM 1220 C C . LYS A 1 146 ? -3.345 -5.065 -9.892 1.00 94.69 146 LYS A C 1
ATOM 1222 O O . LYS A 1 146 ? -2.954 -4.424 -8.923 1.00 94.69 146 LYS A O 1
ATOM 1227 N N . ASN A 1 147 ? -2.727 -6.150 -10.349 1.00 93.56 147 ASN A N 1
ATOM 1228 C CA . ASN A 1 147 ? -1.459 -6.666 -9.840 1.00 93.56 147 ASN A CA 1
ATOM 1229 C C . ASN A 1 147 ? -0.554 -7.008 -11.031 1.00 93.56 147 ASN A C 1
ATOM 1231 O O . ASN A 1 147 ? -0.899 -7.862 -11.844 1.00 93.56 147 ASN A O 1
ATOM 1235 N N . GLU A 1 148 ? 0.593 -6.344 -11.128 1.00 92.56 148 GLU A N 1
ATOM 1236 C CA . GLU A 1 148 ? 1.625 -6.606 -12.126 1.00 92.56 148 GLU A CA 1
ATOM 1237 C C . GLU A 1 148 ? 2.953 -6.863 -11.415 1.00 92.56 148 GLU A C 1
ATOM 1239 O O . GLU A 1 148 ? 3.525 -5.968 -10.790 1.00 92.56 148 GLU A O 1
ATOM 1244 N N . ASN A 1 149 ? 3.471 -8.084 -11.559 1.00 90.19 149 ASN A N 1
ATOM 1245 C CA . ASN A 1 149 ? 4.769 -8.502 -11.027 1.00 90.19 149 ASN A CA 1
ATOM 1246 C C . ASN A 1 149 ? 4.915 -8.433 -9.489 1.00 90.19 149 ASN A C 1
ATOM 1248 O O . ASN A 1 149 ? 6.034 -8.333 -8.971 1.00 90.19 149 ASN A O 1
ATOM 1252 N N . CYS A 1 150 ? 3.810 -8.507 -8.740 1.00 89.81 150 CYS A N 1
ATOM 1253 C CA . CYS A 1 150 ? 3.814 -8.549 -7.276 1.00 89.81 150 CYS A CA 1
ATOM 1254 C C . CYS A 1 150 ? 3.426 -9.945 -6.773 1.00 89.81 150 CYS A C 1
ATOM 1256 O O . CYS A 1 150 ? 2.471 -10.556 -7.256 1.00 89.81 150 CYS A O 1
ATOM 1258 N N . ILE A 1 151 ? 4.140 -10.440 -5.758 1.00 89.88 151 ILE A N 1
ATOM 1259 C CA . ILE A 1 151 ? 3.896 -11.764 -5.173 1.00 89.88 151 ILE A CA 1
ATOM 1260 C C . ILE A 1 151 ? 3.054 -11.575 -3.915 1.00 89.88 151 ILE A C 1
ATOM 1262 O O . ILE A 1 151 ? 3.581 -11.384 -2.820 1.00 89.88 151 ILE A O 1
ATOM 1266 N N . LEU A 1 152 ? 1.734 -11.589 -4.072 1.00 90.50 152 LEU A N 1
ATOM 1267 C CA . LEU A 1 152 ? 0.809 -11.451 -2.953 1.00 90.50 152 LEU A CA 1
ATOM 1268 C C . LEU A 1 152 ? 0.411 -12.820 -2.380 1.00 90.50 152 LEU A C 1
ATOM 1270 O O . LEU A 1 152 ? 0.270 -13.784 -3.132 1.00 90.50 152 LEU A O 1
ATOM 1274 N N . PRO A 1 153 ? 0.185 -12.924 -1.058 1.00 89.94 153 PRO A N 1
ATOM 1275 C CA . PRO A 1 153 ? -0.478 -14.086 -0.475 1.00 89.94 153 PRO A CA 1
ATOM 1276 C C . PRO A 1 153 ? -1.839 -14.353 -1.134 1.00 89.94 153 PRO A C 1
ATOM 1278 O O . PRO A 1 153 ? -2.582 -13.409 -1.390 1.00 89.94 153 PRO A O 1
ATOM 1281 N N . GLN A 1 154 ? -2.200 -15.630 -1.312 1.00 88.56 154 GLN A N 1
ATOM 1282 C CA . GLN A 1 154 ? -3.417 -16.054 -2.028 1.00 88.56 154 GLN A CA 1
ATOM 1283 C C . GLN A 1 154 ? -4.695 -15.342 -1.556 1.00 88.56 154 GLN A C 1
ATOM 1285 O O . GLN A 1 154 ? -5.534 -14.975 -2.365 1.00 88.56 154 GLN A O 1
ATOM 1290 N N . ARG A 1 155 ? -4.811 -15.076 -0.251 1.00 88.38 155 ARG A N 1
ATOM 1291 C CA . ARG A 1 155 ? -5.956 -14.369 0.348 1.00 88.38 155 ARG A CA 1
ATOM 1292 C C . ARG A 1 155 ? -6.183 -12.942 -0.168 1.00 88.38 155 ARG A C 1
ATOM 1294 O O . ARG A 1 155 ? -7.238 -12.397 0.090 1.00 88.38 155 ARG A O 1
ATOM 1301 N N . PHE A 1 156 ? -5.199 -12.317 -0.813 1.00 91.06 156 PHE A N 1
ATOM 1302 C CA . PHE A 1 156 ? -5.332 -10.974 -1.393 1.00 91.06 156 PHE A CA 1
ATOM 1303 C C . PHE A 1 156 ? -5.650 -11.007 -2.890 1.00 91.06 156 PHE A C 1
ATOM 1305 O O . PHE A 1 156 ? -5.696 -9.962 -3.527 1.00 91.06 156 PHE A O 1
ATOM 1312 N N . VAL A 1 157 ? -5.816 -12.196 -3.473 1.00 88.56 157 VAL A N 1
ATOM 1313 C CA . VAL A 1 157 ? -6.336 -12.331 -4.838 1.00 88.56 157 VAL A CA 1
ATOM 1314 C C . VAL A 1 157 ? -7.849 -12.111 -4.846 1.00 88.56 157 VAL A C 1
ATOM 1316 O O . VAL A 1 157 ? -8.372 -11.531 -5.792 1.00 88.56 157 VAL A O 1
ATOM 1319 N N . ASP A 1 158 ? -8.522 -12.527 -3.774 1.00 91.12 158 ASP A N 1
ATOM 1320 C CA . ASP A 1 158 ? -9.966 -12.410 -3.607 1.00 91.12 158 ASP A CA 1
ATOM 1321 C C . ASP A 1 158 ? -10.356 -11.146 -2.824 1.00 91.12 158 ASP A C 1
ATOM 1323 O O . ASP A 1 158 ? -9.545 -10.544 -2.109 1.00 91.12 158 ASP A O 1
ATOM 1327 N N . ASP A 1 159 ? -11.633 -10.774 -2.922 1.00 93.00 159 ASP A N 1
ATOM 1328 C CA . ASP A 1 159 ? -12.224 -9.723 -2.096 1.00 93.00 159 ASP A CA 1
ATOM 1329 C C . ASP A 1 159 ? -12.326 -10.218 -0.647 1.00 93.00 159 ASP A C 1
ATOM 1331 O O . ASP A 1 159 ? -12.977 -11.225 -0.355 1.00 93.00 159 ASP A O 1
ATOM 1335 N N . ILE A 1 160 ? -11.689 -9.500 0.278 1.00 94.56 160 ILE A N 1
ATOM 1336 C CA . ILE A 1 160 ? -11.666 -9.863 1.699 1.00 94.56 160 ILE A CA 1
ATOM 1337 C C . ILE A 1 160 ? -12.162 -8.719 2.564 1.00 94.56 160 ILE A C 1
ATOM 1339 O O . ILE A 1 160 ? -12.077 -7.549 2.199 1.00 94.56 160 ILE A O 1
ATOM 1343 N N . GLN A 1 161 ? -12.627 -9.058 3.758 1.00 95.25 161 GLN A N 1
ATOM 1344 C CA . GLN A 1 161 ? -12.958 -8.090 4.789 1.00 95.25 161 GLN A CA 1
ATOM 1345 C C . GLN A 1 161 ? -12.120 -8.369 6.032 1.00 95.25 161 GLN A C 1
ATOM 1347 O O . GLN A 1 161 ? -11.938 -9.524 6.417 1.00 95.25 161 GLN A O 1
ATOM 1352 N N . PHE A 1 162 ? -11.603 -7.314 6.654 1.00 94.94 162 PHE A N 1
ATOM 1353 C CA . PHE A 1 162 ? -10.807 -7.410 7.874 1.00 94.94 162 PHE A CA 1
ATOM 1354 C C . PHE A 1 162 ? -11.112 -6.246 8.819 1.00 94.94 162 PHE A C 1
ATOM 1356 O O . PHE A 1 162 ? -11.575 -5.184 8.397 1.00 94.94 162 PHE A O 1
ATOM 1363 N N . GLU A 1 163 ? -10.870 -6.442 10.112 1.00 95.88 163 GLU A N 1
ATOM 1364 C CA . GLU A 1 163 ? -11.133 -5.420 11.127 1.00 95.88 163 GLU A CA 1
ATOM 1365 C C . GLU A 1 163 ? -10.188 -4.222 10.983 1.00 95.88 163 GLU A C 1
ATOM 1367 O O . GLU A 1 163 ? -9.017 -4.367 10.631 1.00 95.88 163 GLU A O 1
ATOM 1372 N N . ASN A 1 164 ? -10.658 -3.027 11.350 1.00 93.38 164 ASN A N 1
ATOM 1373 C CA . ASN A 1 164 ? -9.838 -1.809 11.343 1.00 93.38 164 ASN A CA 1
ATOM 1374 C C . ASN A 1 164 ? -8.534 -1.966 12.161 1.00 93.38 164 ASN A C 1
ATOM 1376 O O . ASN A 1 164 ? -7.476 -1.476 11.772 1.00 93.38 164 ASN A O 1
ATOM 1380 N N . THR A 1 165 ? -8.569 -2.750 13.243 1.00 95.06 165 THR A N 1
ATOM 1381 C CA . THR A 1 165 ? -7.400 -3.070 14.085 1.00 95.06 165 THR A CA 1
ATOM 1382 C C . THR A 1 165 ? -6.273 -3.783 13.324 1.00 95.06 165 THR A C 1
ATOM 1384 O O . THR A 1 165 ? -5.110 -3.718 13.732 1.00 95.06 165 THR A O 1
ATOM 1387 N N . GLU A 1 166 ? -6.580 -4.438 12.202 1.00 94.50 166 GLU A N 1
ATOM 1388 C CA . GLU A 1 166 ? -5.630 -5.221 11.413 1.00 94.50 166 GLU A CA 1
ATOM 1389 C C . GLU A 1 166 ? -5.040 -4.464 10.218 1.00 94.50 166 GLU A C 1
ATOM 1391 O O . GLU A 1 166 ? -4.182 -5.007 9.517 1.00 94.50 166 GLU A O 1
ATOM 1396 N N . ILE A 1 167 ? -5.412 -3.196 10.011 1.00 93.56 167 ILE A N 1
ATOM 1397 C CA . ILE A 1 167 ? -4.975 -2.394 8.857 1.00 93.56 167 ILE A CA 1
ATOM 1398 C C . ILE A 1 167 ? -3.448 -2.337 8.708 1.00 93.56 167 ILE A C 1
ATOM 1400 O O . ILE A 1 167 ? -2.906 -2.437 7.608 1.00 93.56 167 ILE A O 1
ATOM 1404 N N . HIS A 1 168 ? -2.718 -2.272 9.821 1.00 92.88 168 HIS A N 1
ATOM 1405 C CA . HIS A 1 168 ? -1.257 -2.267 9.800 1.00 92.88 168 HIS A CA 1
ATOM 1406 C C . HIS A 1 168 ? -0.678 -3.605 9.316 1.00 92.88 168 HIS A C 1
ATOM 1408 O O . HIS A 1 168 ? 0.286 -3.619 8.550 1.00 92.88 168 HIS A O 1
ATOM 1414 N N . LYS A 1 169 ? -1.280 -4.733 9.723 1.00 94.25 169 LYS A N 1
ATOM 1415 C CA . LYS A 1 169 ? -0.878 -6.070 9.256 1.00 94.25 169 LYS A CA 1
ATOM 1416 C C . LYS A 1 169 ? -1.198 -6.236 7.775 1.00 94.25 169 LYS A C 1
ATOM 1418 O O . LYS A 1 169 ? -0.382 -6.784 7.039 1.00 94.25 169 LYS A O 1
ATOM 1423 N N . PHE A 1 170 ? -2.360 -5.746 7.343 1.00 94.06 170 PHE A N 1
ATOM 1424 C CA . PHE A 1 170 ? -2.760 -5.727 5.940 1.00 94.06 170 PHE A CA 1
ATOM 1425 C C . PHE A 1 170 ? -1.682 -5.049 5.080 1.00 94.06 170 PHE A C 1
ATOM 1427 O O . PHE A 1 170 ? -1.101 -5.689 4.201 1.00 94.06 170 PHE A O 1
ATOM 1434 N N . PHE A 1 171 ? -1.324 -3.800 5.402 1.00 92.25 171 PHE A N 1
ATOM 1435 C CA . PHE A 1 171 ? -0.313 -3.060 4.642 1.00 92.25 171 PHE A CA 1
ATOM 1436 C C . PHE A 1 171 ? 1.075 -3.701 4.713 1.00 92.25 171 PHE A C 1
ATOM 1438 O O . PHE A 1 171 ? 1.795 -3.686 3.716 1.00 92.25 171 PHE A O 1
ATOM 1445 N N . TYR A 1 172 ? 1.443 -4.312 5.842 1.00 92.25 172 TYR A N 1
ATOM 1446 C CA . TYR A 1 172 ? 2.694 -5.062 5.952 1.00 92.25 172 TYR A CA 1
ATOM 1447 C C . TYR A 1 172 ? 2.783 -6.183 4.908 1.00 92.25 172 TYR A C 1
ATOM 1449 O O . TYR A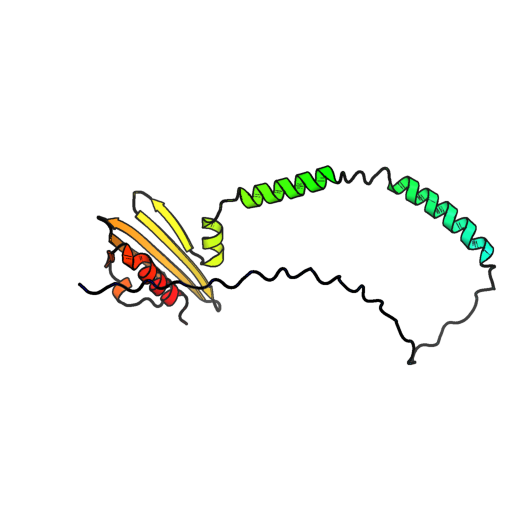 1 172 ? 3.780 -6.264 4.195 1.00 92.25 172 TYR A O 1
ATOM 1457 N N . TYR A 1 173 ? 1.740 -7.006 4.757 1.00 92.69 173 TYR A N 1
ATOM 1458 C CA . TYR A 1 173 ? 1.748 -8.095 3.775 1.00 92.69 173 TYR A CA 1
ATOM 1459 C C . TYR A 1 173 ? 1.715 -7.599 2.327 1.00 92.69 173 TYR A C 1
ATOM 1461 O O . TYR A 1 173 ? 2.392 -8.175 1.475 1.00 92.69 173 TYR A O 1
ATOM 1469 N N . ILE A 1 174 ? 0.967 -6.527 2.053 1.00 92.38 174 ILE A N 1
ATOM 1470 C CA . ILE A 1 174 ? 0.939 -5.889 0.732 1.00 92.38 174 ILE A CA 1
ATOM 1471 C C . ILE A 1 174 ? 2.340 -5.399 0.348 1.00 92.38 174 ILE A C 1
ATOM 1473 O O . ILE A 1 174 ? 2.861 -5.755 -0.710 1.00 92.38 174 ILE A O 1
ATOM 1477 N N . ILE A 1 175 ? 2.990 -4.638 1.233 1.00 90.31 175 ILE A N 1
ATOM 1478 C CA . ILE A 1 175 ? 4.350 -4.137 1.008 1.00 90.31 175 ILE A CA 1
ATOM 1479 C C . ILE A 1 175 ? 5.333 -5.304 0.905 1.00 90.31 175 ILE A C 1
ATOM 1481 O O . ILE A 1 175 ? 6.187 -5.309 0.025 1.00 90.31 175 ILE A O 1
ATOM 1485 N N . GLN A 1 176 ? 5.204 -6.337 1.734 1.00 90.44 176 GLN A N 1
ATOM 1486 C CA . GLN A 1 176 ? 6.062 -7.514 1.640 1.00 90.44 176 GLN A CA 1
ATOM 1487 C C . GLN A 1 176 ? 5.960 -8.179 0.258 1.00 90.44 176 GLN A C 1
ATOM 1489 O O . GLN A 1 176 ? 6.988 -8.488 -0.341 1.00 90.44 176 GLN A O 1
ATOM 1494 N N . GLY A 1 177 ? 4.757 -8.317 -0.305 1.00 88.00 177 GLY A N 1
ATOM 1495 C CA . GLY A 1 177 ? 4.575 -8.862 -1.653 1.00 88.00 177 GLY A CA 1
ATOM 1496 C C . GLY A 1 177 ? 5.121 -7.975 -2.779 1.00 88.00 177 GLY A C 1
ATOM 1497 O O . GLY A 1 177 ? 5.557 -8.474 -3.820 1.00 88.00 177 GLY A O 1
ATOM 1498 N N . MET A 1 178 ? 5.179 -6.660 -2.553 1.00 87.25 178 MET A N 1
ATOM 1499 C CA . MET A 1 178 ? 5.857 -5.714 -3.445 1.00 87.25 178 MET A CA 1
ATOM 1500 C C . MET A 1 178 ? 7.390 -5.835 -3.360 1.00 87.25 178 MET A C 1
ATOM 1502 O O . MET A 1 178 ? 8.085 -5.715 -4.372 1.00 87.25 178 MET A O 1
ATOM 1506 N N . TYR A 1 179 ? 7.940 -6.059 -2.162 1.00 83.06 179 TYR A N 1
ATOM 1507 C CA . TYR A 1 179 ? 9.384 -6.006 -1.890 1.00 83.06 179 TYR A CA 1
ATOM 1508 C C . TYR A 1 179 ? 10.091 -7.361 -1.986 1.00 83.06 179 TYR A C 1
ATOM 1510 O O . TYR A 1 179 ? 11.307 -7.379 -2.181 1.00 83.06 179 TYR A O 1
ATOM 1518 N N . ASN A 1 180 ? 9.361 -8.470 -1.889 1.00 77.81 180 ASN A N 1
ATOM 1519 C CA . ASN A 1 180 ? 9.918 -9.803 -2.086 1.00 77.81 180 ASN A CA 1
ATOM 1520 C C . ASN A 1 180 ? 10.436 -9.960 -3.525 1.00 77.81 180 ASN A C 1
ATOM 1522 O O . ASN A 1 180 ? 9.809 -9.480 -4.475 1.00 77.81 180 ASN A O 1
ATOM 1526 N N . LYS A 1 181 ? 11.617 -10.569 -3.659 1.00 59.53 181 LYS A N 1
ATOM 1527 C CA . LYS A 1 181 ? 12.261 -10.865 -4.944 1.00 59.53 181 LYS A CA 1
ATOM 1528 C C . LYS A 1 181 ? 11.668 -12.114 -5.570 1.00 59.53 181 LYS A C 1
ATOM 1530 O O . LYS A 1 181 ? 11.414 -13.066 -4.802 1.00 59.53 181 LYS A O 1
#

Secondary structure (DSSP, 8-state):
-PPPPPP-PPPPPPP--PPPP--------------S------------TTTHHHHHHHHHHHHHHHHTTS----HHHHHHHHHHHHHHHHH---HHHHHHHHH-EEEEEETTEEEEEEEEEETTEEEEEEEEEEEETTEEEEEEEEEES----GGGTS-EEEEGGGHHHHHHHHHHHHH--